Protein AF-A0A401WGI3-F1 (afdb_monomer_lite)

pLDDT: mean 86.93, std 13.18, range [31.7, 98.12]

Radius of gyration: 15.48 Å; chains: 1; bounding box: 38×48×34 Å

Organism: Streptomyces paromomycinus (NCBI:txid92743)

Structure (mmCIF, N/CA/C/O backbone):
data_AF-A0A401WGI3-F1
#
_entry.id   AF-A0A401WGI3-F1
#
loop_
_atom_site.group_PDB
_atom_site.id
_atom_site.type_symbol
_atom_site.label_atom_id
_atom_site.label_alt_id
_atom_site.label_comp_id
_atom_site.label_asym_id
_atom_site.label_entity_id
_atom_site.label_seq_id
_atom_site.pdbx_PDB_ins_code
_atom_site.Cartn_x
_atom_site.Cartn_y
_atom_site.Cartn_z
_atom_site.occupancy
_atom_site.B_iso_or_equiv
_atom_site.auth_seq_id
_atom_site.auth_comp_id
_atom_site.auth_asym_id
_atom_site.auth_atom_id
_atom_site.pdbx_PDB_model_num
ATOM 1 N N . MET A 1 1 ? 13.485 -29.988 -15.899 1.00 33.69 1 MET A N 1
ATOM 2 C CA . MET A 1 1 ? 12.316 -29.118 -16.127 1.00 33.69 1 MET A CA 1
ATOM 3 C C . MET A 1 1 ? 11.557 -29.131 -14.813 1.00 33.69 1 MET A C 1
ATOM 5 O O . MET A 1 1 ? 11.078 -30.188 -14.444 1.00 33.69 1 MET A O 1
ATOM 9 N N . LEU A 1 2 ? 11.679 -28.071 -14.010 1.00 31.70 2 LEU A N 1
ATOM 10 C CA . LEU A 1 2 ? 11.049 -28.000 -12.688 1.00 31.70 2 LEU A CA 1
ATOM 11 C C . LEU A 1 2 ? 9.583 -27.621 -12.894 1.00 31.70 2 LEU A C 1
ATOM 13 O O . LEU A 1 2 ? 9.322 -26.514 -13.363 1.00 31.70 2 LEU A O 1
ATOM 17 N N . ASP A 1 3 ? 8.675 -28.537 -12.567 1.00 35.06 3 ASP A N 1
ATOM 18 C CA . ASP A 1 3 ? 7.252 -28.240 -12.415 1.00 35.06 3 ASP A CA 1
ATOM 19 C C . ASP A 1 3 ? 7.097 -27.203 -11.300 1.00 35.06 3 ASP A C 1
ATOM 21 O O . ASP A 1 3 ? 7.309 -27.485 -10.118 1.00 35.06 3 ASP A O 1
ATOM 25 N N . LEU A 1 4 ? 6.799 -25.967 -11.693 1.00 39.84 4 LEU A N 1
ATOM 26 C CA . LEU A 1 4 ? 6.235 -24.980 -10.784 1.00 39.84 4 LEU A CA 1
ATOM 27 C C . LEU A 1 4 ? 4.773 -25.386 -10.544 1.00 39.84 4 LEU A C 1
ATOM 29 O O . LEU A 1 4 ? 4.115 -25.780 -11.508 1.00 39.84 4 LEU A O 1
ATOM 33 N N . PRO A 1 5 ? 4.257 -25.318 -9.305 1.00 41.88 5 PRO A N 1
ATOM 34 C CA . PRO A 1 5 ? 2.852 -25.612 -9.046 1.00 41.88 5 PRO A CA 1
ATOM 35 C C . PRO A 1 5 ? 1.962 -24.734 -9.938 1.00 41.88 5 PRO A C 1
ATOM 37 O O . PRO A 1 5 ? 2.251 -23.552 -10.125 1.00 41.88 5 PRO A O 1
ATOM 40 N N . GLU A 1 6 ? 0.907 -25.332 -10.497 1.00 46.38 6 GLU A N 1
ATOM 41 C CA . GLU A 1 6 ? -0.024 -24.716 -11.459 1.00 46.38 6 GLU A CA 1
ATOM 42 C C . GLU A 1 6 ? -0.872 -23.570 -10.874 1.00 46.38 6 GLU A C 1
ATOM 44 O O . GLU A 1 6 ? -1.625 -22.921 -11.602 1.00 46.38 6 GLU A O 1
ATOM 49 N N . ASP A 1 7 ? -0.730 -23.267 -9.583 1.00 51.31 7 ASP A N 1
ATOM 50 C CA . ASP A 1 7 ? -1.342 -22.088 -8.986 1.00 51.31 7 ASP A CA 1
ATOM 51 C C . ASP A 1 7 ? -0.646 -20.823 -9.507 1.00 51.31 7 ASP A C 1
ATOM 53 O O . ASP A 1 7 ? 0.585 -20.708 -9.420 1.00 51.31 7 ASP A O 1
ATOM 57 N N . PRO A 1 8 ? -1.392 -19.826 -10.026 1.00 66.62 8 PRO A N 1
ATOM 58 C CA . PRO A 1 8 ? -0.778 -18.576 -10.443 1.00 66.62 8 PRO A CA 1
ATOM 59 C C . PRO A 1 8 ? 0.011 -18.020 -9.247 1.00 66.62 8 PRO A C 1
ATOM 61 O O . PRO A 1 8 ? -0.526 -18.024 -8.140 1.00 66.62 8 PRO A O 1
ATOM 64 N N . PRO A 1 9 ? 1.256 -17.532 -9.413 1.00 84.19 9 PRO A N 1
ATOM 65 C CA . PRO A 1 9 ? 2.162 -17.221 -8.301 1.00 84.19 9 PRO A CA 1
ATOM 66 C C . PRO A 1 9 ? 1.562 -16.388 -7.150 1.00 84.19 9 PRO A C 1
ATOM 68 O O . PRO A 1 9 ? 2.015 -16.497 -6.014 1.00 84.19 9 PRO A O 1
ATOM 71 N N . ALA A 1 10 ? 0.533 -15.576 -7.419 1.00 88.38 10 ALA A N 1
ATOM 72 C CA . ALA A 1 10 ? -0.225 -14.830 -6.414 1.00 88.38 10 ALA A CA 1
ATOM 73 C C . ALA A 1 10 ? -1.076 -15.712 -5.484 1.00 88.38 10 ALA A C 1
ATOM 75 O O . ALA A 1 10 ? -1.127 -15.434 -4.290 1.00 88.38 10 ALA A O 1
ATOM 76 N N . ALA A 1 11 ? -1.704 -16.772 -6.000 1.00 89.56 11 ALA A N 1
ATOM 77 C CA . ALA A 1 11 ? -2.504 -17.711 -5.215 1.00 89.56 11 ALA A CA 1
ATOM 78 C C . ALA A 1 11 ? -1.648 -18.459 -4.193 1.00 89.56 11 ALA A C 1
ATOM 80 O O . ALA A 1 11 ? -1.965 -18.440 -3.008 1.00 89.56 11 ALA A O 1
ATOM 81 N N . ALA A 1 12 ? -0.487 -18.968 -4.611 1.00 90.06 12 ALA 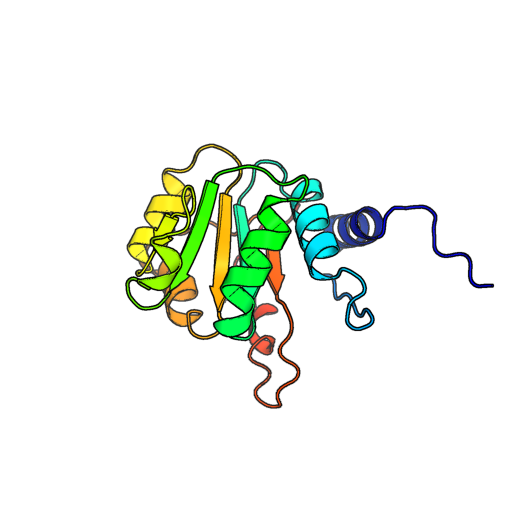A N 1
ATOM 82 C CA . ALA A 1 12 ? 0.452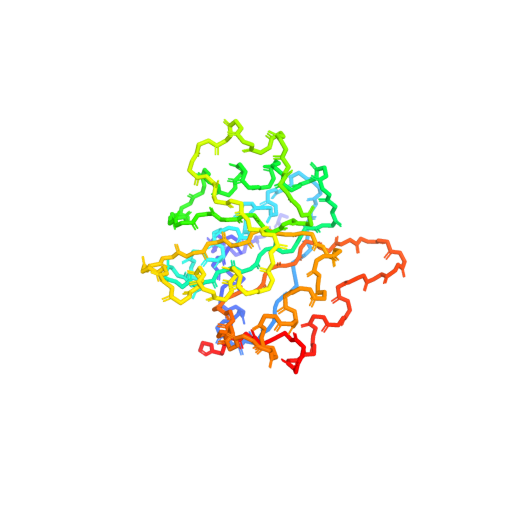 -19.613 -3.697 1.00 90.06 12 ALA A CA 1
ATOM 83 C C . ALA A 1 12 ? 0.918 -18.666 -2.571 1.00 90.06 12 ALA A C 1
ATOM 85 O O . ALA A 1 12 ? 1.004 -19.059 -1.408 1.00 90.06 12 ALA A O 1
ATOM 86 N N . VAL A 1 13 ? 1.196 -17.393 -2.886 1.00 92.00 13 VAL A N 1
ATOM 87 C CA . VAL A 1 13 ? 1.549 -16.394 -1.861 1.00 92.00 13 VAL A CA 1
ATOM 88 C C . VAL A 1 13 ? 0.357 -16.098 -0.950 1.00 92.00 13 VAL A C 1
ATOM 90 O O . VAL A 1 13 ? 0.540 -15.976 0.262 1.00 92.00 13 VAL A O 1
ATOM 93 N N . ALA A 1 14 ? -0.851 -16.000 -1.504 1.00 91.81 14 ALA A N 1
ATOM 94 C CA . ALA A 1 14 ? -2.060 -15.772 -0.729 1.00 91.81 14 ALA A CA 1
ATOM 95 C C . ALA A 1 14 ? -2.348 -16.936 0.235 1.00 91.81 14 ALA A C 1
ATOM 97 O O . ALA A 1 14 ? -2.666 -16.691 1.394 1.00 91.81 14 ALA A O 1
ATOM 98 N N . ASP A 1 15 ? -2.154 -18.188 -0.177 1.00 91.44 15 ASP A N 1
ATOM 99 C CA . ASP A 1 15 ? -2.323 -19.359 0.693 1.00 91.44 15 ASP A CA 1
ATOM 100 C C . ASP A 1 15 ? -1.314 -19.388 1.843 1.00 91.44 15 ASP A C 1
ATOM 102 O O . ASP A 1 15 ? -1.666 -19.685 2.992 1.00 91.44 15 ASP A O 1
ATOM 106 N N . VAL A 1 16 ? -0.068 -18.985 1.575 1.00 91.56 16 VAL A N 1
ATOM 107 C CA . VAL A 1 16 ? 0.913 -18.770 2.645 1.00 91.56 16 VAL A CA 1
ATOM 108 C C . VAL A 1 16 ? 0.431 -17.673 3.592 1.00 91.56 16 VAL A C 1
ATOM 110 O O . VAL A 1 16 ? 0.495 -17.870 4.796 1.00 91.56 16 VAL A O 1
ATOM 113 N N . LEU A 1 17 ? -0.094 -16.551 3.091 1.00 91.00 17 LEU A N 1
ATOM 114 C CA . LEU A 1 17 ? -0.577 -15.443 3.930 1.00 91.00 17 LEU A CA 1
ATOM 115 C C . LEU A 1 17 ? -1.850 -15.767 4.730 1.00 91.00 17 LEU A C 1
ATOM 117 O O . LEU A 1 17 ? -2.077 -15.182 5.786 1.00 91.00 17 LEU A O 1
ATOM 121 N N . ARG A 1 18 ? -2.672 -16.708 4.258 1.00 88.88 18 ARG A N 1
ATOM 122 C CA . ARG A 1 18 ? -3.843 -17.214 4.997 1.00 88.88 18 ARG A CA 1
ATOM 123 C C . ARG A 1 18 ? -3.450 -18.118 6.164 1.00 88.88 18 ARG A C 1
ATOM 125 O O . ARG A 1 18 ? -4.192 -18.233 7.129 1.00 88.88 18 ARG A O 1
ATOM 132 N N . THR A 1 19 ? -2.292 -18.769 6.078 1.00 88.31 19 THR A N 1
ATOM 133 C CA . THR A 1 19 ? -1.795 -19.696 7.111 1.00 88.31 19 THR A CA 1
ATOM 134 C C . THR A 1 19 ? -0.708 -19.081 7.993 1.00 88.31 19 THR A C 1
ATOM 136 O O . THR A 1 19 ? -0.522 -19.496 9.134 1.00 88.31 19 THR A O 1
ATOM 139 N N . HIS A 1 20 ? 0.006 -18.079 7.484 1.00 86.81 20 HIS A N 1
ATOM 140 C CA . HIS A 1 20 ? 1.117 -17.394 8.130 1.00 86.81 20 HIS A CA 1
ATOM 141 C C . HIS A 1 20 ? 0.940 -15.883 8.011 1.00 86.81 20 HIS A C 1
ATOM 143 O O . HIS A 1 20 ? 0.578 -15.364 6.966 1.00 86.81 20 HIS A O 1
ATOM 149 N N . HIS A 1 21 ? 1.321 -15.133 9.041 1.00 83.69 21 HIS A N 1
ATOM 150 C CA . HIS A 1 21 ? 1.141 -13.676 9.036 1.00 83.69 21 HIS A CA 1
ATOM 151 C C . HIS A 1 21 ? 2.075 -12.914 8.083 1.00 83.69 21 HIS A C 1
ATOM 153 O O . HIS A 1 21 ? 1.882 -11.724 7.852 1.00 83.69 21 HIS A O 1
ATOM 159 N N . THR A 1 22 ? 3.115 -13.562 7.550 1.00 88.38 22 THR A N 1
ATOM 160 C CA . THR A 1 22 ? 4.077 -12.921 6.647 1.00 88.38 22 THR A CA 1
ATOM 161 C C . THR A 1 22 ? 4.573 -13.890 5.587 1.00 88.38 22 THR A C 1
ATOM 163 O O . THR A 1 22 ? 4.885 -15.037 5.899 1.00 88.38 22 THR A O 1
ATOM 166 N N . ALA A 1 23 ? 4.779 -13.384 4.373 1.00 90.62 23 ALA A N 1
ATOM 167 C CA . ALA A 1 23 ? 5.460 -14.087 3.294 1.00 90.62 23 ALA A CA 1
ATOM 168 C C . ALA A 1 23 ? 6.599 -13.222 2.734 1.00 90.62 23 ALA A C 1
ATOM 170 O O . ALA A 1 23 ? 6.530 -11.991 2.741 1.00 90.62 23 ALA A O 1
ATOM 171 N N . ARG A 1 24 ? 7.662 -13.859 2.229 1.00 89.25 24 ARG A N 1
ATOM 172 C CA . ARG A 1 24 ? 8.743 -13.177 1.503 1.00 89.25 24 ARG A CA 1
ATOM 173 C C . ARG A 1 24 ? 8.925 -13.836 0.146 1.00 89.25 24 ARG A C 1
ATOM 175 O O . ARG A 1 24 ? 9.273 -15.009 0.069 1.00 89.25 24 ARG A O 1
ATOM 182 N N . VAL A 1 25 ? 8.773 -13.049 -0.912 1.00 88.75 25 VAL A N 1
ATOM 183 C CA . VAL A 1 25 ? 8.969 -13.513 -2.286 1.00 88.75 25 VAL A CA 1
ATOM 184 C C . VAL A 1 25 ? 10.321 -13.044 -2.808 1.00 88.75 25 VAL A C 1
ATOM 186 O O . VAL A 1 25 ? 10.647 -11.858 -2.752 1.00 88.75 25 VAL A O 1
ATOM 189 N N . ARG A 1 26 ? 11.107 -13.975 -3.356 1.00 86.38 26 ARG A N 1
ATOM 190 C CA . ARG A 1 26 ? 12.314 -13.674 -4.136 1.00 86.38 26 ARG A CA 1
ATOM 191 C C . ARG A 1 26 ? 12.033 -14.030 -5.585 1.00 86.38 26 ARG A C 1
ATOM 193 O O . ARG A 1 26 ? 11.651 -15.155 -5.873 1.00 86.38 26 ARG A O 1
ATOM 200 N N . ALA A 1 27 ? 12.240 -13.081 -6.488 1.00 81.88 27 ALA A N 1
ATOM 201 C CA . ALA A 1 27 ? 12.087 -13.329 -7.914 1.00 81.88 27 ALA A CA 1
ATOM 202 C C . ALA A 1 27 ? 13.077 -12.490 -8.724 1.00 81.88 27 ALA A C 1
ATOM 204 O O . ALA A 1 27 ? 13.508 -11.418 -8.272 1.00 81.88 27 ALA A O 1
ATOM 205 N N . ALA A 1 28 ? 13.408 -12.970 -9.922 1.00 81.38 28 ALA A N 1
ATOM 206 C CA . ALA A 1 28 ? 14.329 -12.314 -10.842 1.00 81.38 28 ALA A CA 1
ATOM 207 C C . ALA A 1 28 ? 13.883 -10.880 -11.188 1.00 81.38 28 ALA A C 1
ATOM 209 O O . ALA A 1 28 ? 12.715 -10.497 -11.049 1.00 81.38 28 ALA A O 1
ATOM 210 N N . TRP A 1 29 ? 14.825 -10.034 -11.599 1.00 80.00 29 TRP A N 1
ATOM 211 C CA . TRP A 1 29 ? 14.479 -8.703 -12.095 1.00 80.00 29 TRP A CA 1
ATOM 212 C C . TRP A 1 29 ? 13.629 -8.823 -13.371 1.00 80.00 29 TRP A C 1
ATOM 214 O O . TRP A 1 29 ? 13.816 -9.747 -14.154 1.00 80.00 29 TRP A O 1
ATOM 224 N N . GLY A 1 30 ? 12.634 -7.950 -13.534 1.00 76.75 30 GLY A N 1
ATOM 225 C CA . GLY A 1 30 ? 11.695 -8.015 -14.661 1.00 76.75 30 GLY A CA 1
ATOM 226 C C . GLY A 1 30 ? 10.629 -9.122 -14.599 1.00 76.75 30 GLY A C 1
ATOM 227 O O . GLY A 1 30 ? 9.695 -9.083 -15.388 1.00 76.75 30 GLY A O 1
ATOM 228 N N . SER A 1 31 ? 10.665 -10.053 -13.636 1.00 79.62 31 SER A N 1
ATOM 229 C CA . SER A 1 31 ? 9.720 -11.188 -13.562 1.00 79.62 31 SER A CA 1
ATOM 230 C C . SER A 1 31 ? 8.310 -10.842 -13.042 1.00 79.62 31 SER A C 1
ATOM 232 O O . SER A 1 31 ? 7.604 -11.714 -12.547 1.00 79.62 31 SER A O 1
ATOM 234 N N . GLY A 1 32 ? 7.921 -9.565 -13.044 1.00 84.06 32 GLY A N 1
ATOM 235 C CA . GLY A 1 32 ? 6.568 -9.158 -12.649 1.00 84.06 32 GLY A CA 1
ATOM 236 C C . GLY A 1 32 ? 6.271 -9.133 -11.143 1.00 84.06 32 GLY A C 1
ATOM 237 O O . GLY A 1 32 ? 5.106 -9.195 -10.773 1.00 84.06 32 GLY A O 1
ATOM 238 N N . LYS A 1 33 ? 7.269 -8.979 -10.255 1.00 89.19 33 LYS A N 1
ATOM 239 C CA . LYS A 1 33 ? 7.047 -8.875 -8.787 1.00 89.19 33 LYS A CA 1
ATOM 240 C C . LYS A 1 33 ? 5.984 -7.845 -8.389 1.00 89.19 33 LYS A C 1
ATOM 242 O O . LYS A 1 33 ? 5.246 -8.058 -7.437 1.00 89.19 33 LYS A O 1
ATOM 247 N N . THR A 1 34 ? 5.922 -6.732 -9.114 1.00 90.94 34 THR A N 1
ATOM 248 C CA . THR A 1 34 ? 4.930 -5.678 -8.886 1.00 90.94 34 THR A CA 1
ATOM 249 C C . THR A 1 34 ? 3.511 -6.139 -9.218 1.00 90.94 34 THR A C 1
ATOM 251 O O . THR A 1 34 ? 2.596 -5.826 -8.466 1.00 90.94 34 THR A O 1
ATOM 254 N N . ILE A 1 35 ? 3.341 -6.911 -10.296 1.00 91.75 35 ILE A N 1
ATOM 255 C CA . ILE A 1 35 ? 2.050 -7.493 -10.697 1.00 91.75 35 ILE A CA 1
ATOM 256 C C . ILE A 1 35 ? 1.645 -8.567 -9.687 1.00 91.75 35 ILE A C 1
ATOM 258 O O . ILE A 1 35 ? 0.559 -8.502 -9.128 1.00 91.75 35 ILE A O 1
ATOM 262 N N . LEU A 1 36 ? 2.573 -9.469 -9.349 1.00 92.50 36 LEU A N 1
ATOM 263 C CA . LEU A 1 36 ? 2.380 -10.472 -8.302 1.00 92.50 36 LEU A CA 1
ATOM 264 C C . LEU A 1 36 ? 1.888 -9.847 -6.987 1.00 92.50 36 LEU A C 1
ATOM 266 O O . LEU A 1 36 ? 0.951 -10.351 -6.376 1.00 92.50 36 LEU A O 1
ATOM 270 N N . ALA A 1 37 ? 2.508 -8.750 -6.549 1.00 93.75 37 ALA A N 1
ATOM 271 C CA . ALA A 1 37 ? 2.117 -8.067 -5.323 1.00 93.75 37 ALA A CA 1
ATOM 272 C C . ALA A 1 37 ? 0.701 -7.465 -5.408 1.00 93.75 37 ALA A C 1
ATOM 274 O O . ALA A 1 37 ? -0.064 -7.586 -4.451 1.00 93.75 37 ALA A O 1
ATOM 275 N N . ALA A 1 38 ? 0.33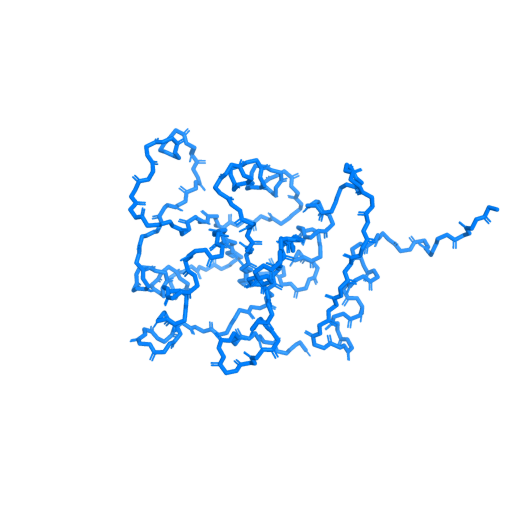9 -6.868 -6.548 1.00 95.19 38 ALA A N 1
ATOM 276 C CA . ALA A 1 38 ? -0.998 -6.327 -6.784 1.00 95.19 38 ALA A CA 1
ATOM 277 C C . ALA A 1 38 ? -2.071 -7.426 -6.769 1.00 95.19 38 ALA A C 1
ATOM 279 O O . ALA A 1 38 ? -3.091 -7.286 -6.092 1.00 95.19 38 ALA A O 1
ATOM 280 N N . ASP A 1 39 ? -1.813 -8.539 -7.454 1.00 94.62 39 ASP A N 1
ATOM 281 C CA . ASP A 1 39 ? -2.733 -9.676 -7.522 1.00 94.62 39 ASP A CA 1
ATOM 282 C C . ASP A 1 39 ? -2.858 -10.381 -6.165 1.00 94.62 39 ASP A C 1
ATOM 284 O O . ASP A 1 39 ? -3.955 -10.749 -5.754 1.00 94.62 39 ASP A O 1
ATOM 288 N N . THR A 1 40 ? -1.762 -10.488 -5.407 1.00 95.12 40 THR A N 1
ATOM 289 C CA . THR A 1 40 ? -1.798 -10.991 -4.023 1.00 95.12 40 THR A CA 1
ATOM 290 C C . THR A 1 40 ? -2.676 -10.094 -3.147 1.00 95.12 40 THR A C 1
ATOM 292 O O . THR A 1 40 ? -3.525 -10.591 -2.412 1.00 95.12 40 THR A O 1
ATOM 295 N N . ALA A 1 41 ? -2.530 -8.768 -3.248 1.00 95.62 41 ALA A N 1
ATOM 296 C CA . ALA A 1 41 ? -3.372 -7.830 -2.507 1.00 95.62 41 ALA A CA 1
ATOM 297 C C . ALA A 1 41 ? -4.851 -7.923 -2.905 1.00 95.62 41 ALA A C 1
ATOM 299 O O . ALA A 1 41 ? -5.718 -7.779 -2.047 1.00 95.62 41 ALA A O 1
ATOM 300 N N . HIS A 1 42 ? -5.151 -8.172 -4.183 1.00 95.62 42 HIS A N 1
ATOM 301 C CA . HIS A 1 42 ? -6.519 -8.418 -4.638 1.00 95.62 42 HIS A CA 1
ATOM 302 C C . HIS A 1 42 ? -7.113 -9.682 -4.007 1.00 95.62 42 HIS A C 1
ATOM 304 O O . HIS A 1 42 ? -8.256 -9.659 -3.573 1.00 95.62 42 HIS A O 1
ATOM 310 N N . GLN A 1 43 ? -6.340 -10.764 -3.905 1.00 94.44 43 GLN A N 1
ATOM 311 C CA . GLN A 1 43 ? -6.823 -12.024 -3.334 1.00 94.44 43 GLN A CA 1
ATOM 312 C C . GLN A 1 43 ? -6.956 -12.013 -1.805 1.00 94.44 43 GLN A C 1
ATOM 314 O O . GLN A 1 43 ? -7.766 -12.760 -1.256 1.00 94.44 43 GLN A O 1
ATOM 319 N N . ILE A 1 44 ? -6.132 -11.219 -1.118 1.00 94.38 44 ILE A N 1
ATOM 320 C CA . ILE A 1 44 ? -6.073 -11.159 0.350 1.00 94.38 44 ILE A CA 1
ATOM 321 C C . ILE A 1 44 ? -7.015 -10.104 0.919 1.00 94.38 44 ILE A C 1
ATOM 323 O O . ILE A 1 44 ? -7.690 -10.350 1.912 1.00 94.38 44 ILE A O 1
ATOM 327 N N . ALA A 1 45 ? -7.078 -8.937 0.284 1.00 94.81 45 ALA A N 1
ATOM 328 C CA . ALA A 1 45 ? -7.860 -7.806 0.758 1.00 94.81 45 ALA A CA 1
ATOM 329 C C . ALA A 1 45 ? -8.687 -7.192 -0.385 1.00 94.81 45 ALA A C 1
ATOM 331 O O . ALA A 1 45 ? -8.531 -5.996 -0.645 1.00 94.81 45 ALA A O 1
ATOM 332 N N . PRO A 1 46 ? -9.545 -7.965 -1.088 1.00 94.62 46 PRO A N 1
ATOM 333 C CA . PRO A 1 46 ? -10.241 -7.512 -2.299 1.00 94.62 46 PRO A CA 1
ATOM 334 C C . PRO A 1 46 ? -10.997 -6.198 -2.099 1.00 94.62 46 PRO A C 1
ATOM 336 O O . PRO A 1 46 ? -10.898 -5.324 -2.954 1.00 94.62 46 PRO A O 1
ATOM 339 N N . ASP A 1 47 ? -11.638 -6.035 -0.938 1.00 94.50 47 ASP A N 1
ATOM 340 C CA . ASP A 1 47 ? -12.409 -4.844 -0.558 1.00 94.50 47 ASP A CA 1
ATOM 341 C C . ASP A 1 47 ? -11.735 -3.996 0.535 1.00 94.50 47 ASP A C 1
ATOM 343 O O . ASP A 1 47 ? -12.302 -3.013 1.009 1.00 94.50 47 ASP A O 1
ATOM 347 N N . GLY A 1 48 ? -10.532 -4.391 0.959 1.00 95.12 48 GLY A N 1
ATOM 348 C CA . GLY A 1 48 ? -9.824 -3.809 2.096 1.00 95.12 48 GLY A CA 1
ATOM 349 C C . GLY A 1 48 ? -8.770 -2.770 1.719 1.00 95.12 48 GLY A C 1
ATOM 350 O O . GLY A 1 48 ? -8.612 -2.353 0.568 1.00 95.12 48 GLY A O 1
ATOM 351 N N . THR A 1 49 ? -7.995 -2.378 2.718 1.00 97.12 49 THR A N 1
ATOM 352 C CA . THR A 1 49 ? -6.889 -1.430 2.646 1.00 97.12 49 THR A CA 1
ATOM 353 C C . THR A 1 49 ? -5.551 -2.128 2.404 1.00 97.12 49 THR A C 1
ATOM 355 O O . THR A 1 49 ? -5.171 -3.071 3.096 1.00 97.12 49 THR A O 1
ATOM 358 N N . ALA A 1 50 ? -4.800 -1.630 1.424 1.00 97.25 50 ALA A N 1
ATOM 359 C CA . ALA A 1 50 ? -3.460 -2.104 1.106 1.00 97.25 50 ALA A CA 1
ATOM 360 C C . ALA A 1 50 ? -2.445 -0.964 1.235 1.00 97.25 50 ALA A C 1
ATOM 362 O O . ALA A 1 50 ? -2.603 0.084 0.603 1.00 97.25 50 ALA A O 1
ATOM 363 N N . LEU A 1 51 ? -1.383 -1.184 2.010 1.00 97.62 51 LEU A N 1
ATOM 364 C CA . LEU A 1 51 ? -0.220 -0.298 2.070 1.00 97.62 51 LEU A CA 1
ATOM 365 C C . LEU A 1 51 ? 0.913 -0.877 1.224 1.00 97.62 51 LEU A C 1
ATOM 367 O O . LEU A 1 51 ? 1.337 -2.007 1.452 1.00 97.62 51 LEU A O 1
ATOM 371 N N . VAL A 1 52 ? 1.449 -0.084 0.298 1.00 97.00 52 VAL A N 1
ATOM 372 C CA . VAL A 1 52 ? 2.577 -0.470 -0.556 1.00 97.00 52 VAL A CA 1
ATOM 373 C C . VAL A 1 52 ? 3.766 0.453 -0.291 1.00 97.00 52 VAL A C 1
ATOM 375 O O . VAL A 1 52 ? 3.750 1.636 -0.639 1.00 97.00 52 VAL A O 1
ATOM 378 N N . LEU A 1 53 ? 4.811 -0.101 0.324 1.00 95.62 53 LEU A N 1
ATOM 379 C CA . LEU A 1 53 ? 6.082 0.568 0.587 1.00 95.62 53 LEU A CA 1
ATOM 380 C C . LEU A 1 53 ? 7.065 0.339 -0.562 1.00 95.62 53 LEU A C 1
ATOM 382 O O . LEU A 1 53 ? 7.379 -0.800 -0.909 1.00 95.62 53 LEU A O 1
ATOM 386 N N . ILE A 1 54 ? 7.569 1.439 -1.114 1.00 93.06 54 ILE A N 1
ATOM 387 C CA . ILE A 1 54 ? 8.505 1.497 -2.239 1.00 93.06 54 ILE A CA 1
ATOM 388 C C . ILE A 1 54 ? 9.871 2.014 -1.743 1.00 93.06 54 ILE A C 1
ATOM 390 O O . ILE A 1 54 ? 9.898 2.874 -0.856 1.00 93.06 54 ILE A O 1
ATOM 394 N N . PRO A 1 55 ? 11.008 1.511 -2.268 1.00 89.94 55 PRO A N 1
ATOM 395 C CA . PRO A 1 55 ? 12.352 1.945 -1.864 1.00 89.94 55 PRO A CA 1
ATOM 396 C C . PRO A 1 55 ? 12.547 3.465 -1.943 1.00 89.94 55 PRO A C 1
ATOM 398 O O . PRO A 1 55 ? 12.971 4.090 -0.970 1.00 89.94 55 PRO A O 1
ATOM 401 N N . ASP A 1 56 ? 12.174 4.065 -3.070 1.00 87.75 56 ASP A N 1
ATOM 402 C CA . ASP A 1 56 ? 12.448 5.462 -3.390 1.00 87.75 56 ASP A CA 1
ATOM 403 C C . ASP A 1 56 ? 11.359 6.073 -4.289 1.00 87.75 56 ASP A C 1
ATOM 405 O O . ASP A 1 56 ? 10.399 5.415 -4.700 1.00 87.75 56 ASP A O 1
ATOM 409 N N . GLU A 1 57 ? 11.479 7.377 -4.533 1.00 87.69 57 GLU A N 1
ATOM 410 C CA . GLU A 1 57 ? 10.481 8.157 -5.267 1.00 87.69 57 GLU A CA 1
ATOM 411 C C . GLU A 1 57 ? 10.475 7.862 -6.771 1.00 87.69 57 GLU A C 1
ATOM 413 O O . GLU A 1 57 ? 9.410 7.935 -7.386 1.00 87.69 57 GLU A O 1
ATOM 418 N N . ASP A 1 58 ? 11.613 7.469 -7.351 1.00 87.62 58 ASP A N 1
ATOM 419 C CA . ASP A 1 58 ? 11.727 7.178 -8.785 1.00 87.62 58 ASP A CA 1
ATOM 420 C C . ASP A 1 58 ? 10.915 5.927 -9.150 1.00 87.62 58 ASP A C 1
ATOM 422 O O . ASP A 1 58 ? 10.317 5.842 -10.225 1.00 87.62 58 ASP A O 1
ATOM 426 N N . HIS A 1 59 ? 10.808 4.977 -8.217 1.00 89.75 59 HIS A N 1
ATOM 427 C CA . HIS A 1 59 ? 10.000 3.769 -8.381 1.00 89.75 59 HIS A CA 1
ATOM 428 C C . HIS A 1 59 ? 8.521 3.945 -8.007 1.00 89.75 59 HIS A C 1
ATOM 430 O O . HIS A 1 59 ? 7.709 3.063 -8.311 1.00 89.75 59 HIS A O 1
ATOM 436 N N . LEU A 1 60 ? 8.137 5.054 -7.368 1.00 90.88 60 LEU A N 1
ATOM 437 C CA . LEU A 1 60 ? 6.789 5.239 -6.824 1.00 90.88 60 LEU A CA 1
ATOM 438 C C . LEU A 1 60 ? 5.735 5.321 -7.936 1.00 90.88 60 LEU A C 1
ATOM 440 O O . LEU A 1 60 ? 4.820 4.499 -7.990 1.00 90.88 60 LEU A O 1
ATOM 444 N N . VAL A 1 61 ? 5.889 6.272 -8.861 1.00 90.25 61 VAL A N 1
ATOM 445 C CA . VAL A 1 61 ? 4.936 6.492 -9.965 1.00 90.25 61 VAL A CA 1
ATOM 446 C C . VAL A 1 61 ? 4.845 5.290 -10.911 1.00 90.25 61 VAL A C 1
ATOM 448 O O . VAL A 1 61 ? 3.724 4.847 -11.181 1.00 90.25 61 VAL A O 1
ATOM 451 N N . PRO A 1 62 ? 5.962 4.700 -11.385 1.00 90.69 62 PRO A N 1
ATOM 452 C CA . PRO A 1 62 ? 5.902 3.491 -12.204 1.00 90.69 62 PRO A CA 1
ATOM 453 C C . PRO A 1 62 ? 5.166 2.333 -11.521 1.00 90.69 62 PRO A C 1
ATOM 455 O O . PRO A 1 62 ? 4.391 1.631 -12.174 1.00 90.69 62 PRO A O 1
ATOM 458 N N . THR A 1 63 ? 5.358 2.154 -10.209 1.00 92.94 63 THR A N 1
ATOM 459 C CA . THR A 1 63 ? 4.686 1.092 -9.448 1.00 92.94 63 THR A CA 1
ATOM 460 C C . THR A 1 63 ? 3.184 1.332 -9.354 1.00 92.94 63 THR A C 1
ATOM 462 O O . THR A 1 63 ? 2.411 0.419 -9.645 1.00 92.94 63 THR A O 1
ATOM 465 N N . VAL A 1 64 ? 2.760 2.560 -9.042 1.00 93.62 64 VAL A N 1
ATOM 466 C CA . VAL A 1 64 ? 1.335 2.930 -8.991 1.00 93.62 64 VAL A CA 1
ATOM 467 C C . VAL A 1 64 ? 0.658 2.661 -10.338 1.00 93.62 64 VAL A C 1
ATOM 469 O O . VAL A 1 64 ? -0.414 2.059 -10.394 1.00 93.62 64 VAL A O 1
ATOM 472 N N . HIS A 1 65 ? 1.303 3.041 -11.443 1.00 91.50 65 HIS A N 1
ATOM 473 C CA . HIS A 1 65 ? 0.777 2.798 -12.789 1.00 91.50 65 HIS A CA 1
ATOM 474 C C . HIS A 1 65 ? 0.678 1.321 -13.144 1.00 91.50 65 HIS A C 1
ATOM 476 O O . HIS A 1 65 ? -0.280 0.918 -13.800 1.00 91.50 65 HIS A O 1
ATOM 482 N N . ALA A 1 66 ? 1.654 0.510 -12.733 1.00 92.12 66 ALA A N 1
ATOM 483 C CA . ALA A 1 66 ? 1.590 -0.933 -12.922 1.00 92.12 66 ALA A CA 1
ATOM 484 C C . ALA A 1 66 ? 0.410 -1.544 -12.155 1.00 92.12 66 ALA A C 1
ATOM 486 O O . ALA A 1 66 ? -0.361 -2.305 -12.735 1.00 92.12 66 ALA A O 1
ATOM 487 N N . TRP A 1 67 ? 0.220 -1.150 -10.894 1.00 94.44 67 TRP A N 1
ATOM 488 C CA . TRP A 1 67 ? -0.883 -1.626 -10.059 1.00 94.44 67 TRP A CA 1
ATOM 489 C C . TRP A 1 67 ? -2.257 -1.250 -10.610 1.00 94.44 67 TRP A C 1
ATOM 491 O O . TRP A 1 67 ? -3.141 -2.095 -10.647 1.00 94.44 67 TRP A O 1
ATOM 501 N N . ARG A 1 68 ? -2.431 -0.021 -11.113 1.00 91.75 68 ARG A N 1
ATOM 502 C CA . ARG A 1 68 ? -3.707 0.435 -11.700 1.00 91.75 68 ARG A CA 1
ATOM 503 C C . ARG A 1 68 ? -4.141 -0.338 -12.951 1.00 91.75 68 ARG A C 1
ATOM 505 O O . ARG A 1 68 ? -5.278 -0.179 -13.382 1.00 91.75 68 ARG A O 1
ATOM 512 N N . ARG A 1 69 ? -3.248 -1.129 -13.554 1.00 91.69 69 ARG A N 1
ATOM 513 C CA . ARG A 1 69 ? -3.558 -2.025 -14.680 1.00 91.69 69 ARG A CA 1
ATOM 514 C C . ARG A 1 69 ? -3.869 -3.463 -14.246 1.00 91.69 69 ARG A C 1
ATOM 516 O O . ARG A 1 69 ? -4.169 -4.283 -15.106 1.00 91.69 69 ARG A O 1
ATOM 523 N N . CYS A 1 70 ? -3.754 -3.776 -12.956 1.00 92.69 70 CYS A N 1
ATOM 524 C CA . CYS A 1 70 ? -4.023 -5.103 -12.398 1.00 92.69 70 CYS A CA 1
ATOM 525 C C . CYS A 1 70 ? -5.488 -5.220 -11.933 1.00 92.69 70 CYS A C 1
ATOM 527 O O . CYS A 1 70 ? -6.240 -4.247 -11.968 1.00 92.69 70 CYS A O 1
ATOM 529 N N . ALA A 1 71 ? -5.890 -6.410 -11.474 1.00 90.75 71 ALA A N 1
ATOM 530 C CA . ALA A 1 71 ? -7.276 -6.699 -11.086 1.00 90.75 71 ALA A CA 1
ATOM 531 C C . ALA A 1 71 ? -7.767 -5.904 -9.861 1.00 90.75 71 ALA A C 1
ATOM 533 O O . ALA A 1 71 ? -8.965 -5.666 -9.713 1.00 90.75 71 ALA A O 1
ATOM 534 N N . ARG A 1 72 ? -6.853 -5.469 -8.982 1.00 92.00 72 ARG A N 1
ATOM 535 C CA . ARG A 1 72 ? -7.196 -4.641 -7.821 1.00 92.00 72 ARG A CA 1
ATOM 536 C C . ARG A 1 72 ? -7.657 -3.250 -8.265 1.00 92.00 72 ARG A C 1
ATOM 538 O O . ARG A 1 72 ? -6.844 -2.395 -8.610 1.00 92.00 72 ARG A O 1
ATOM 545 N N . THR A 1 73 ? -8.959 -3.008 -8.182 1.00 89.88 73 THR A N 1
ATOM 546 C CA . THR A 1 73 ? -9.581 -1.694 -8.396 1.00 89.88 73 THR A CA 1
ATOM 547 C C . THR A 1 73 ? -9.794 -0.948 -7.076 1.00 89.88 73 THR A C 1
ATOM 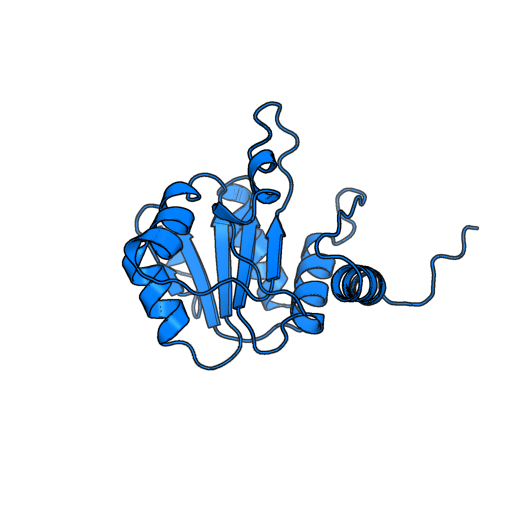549 O O . THR A 1 73 ? -9.608 -1.522 -6.007 1.00 89.88 73 THR A O 1
ATOM 552 N N . GLY A 1 74 ? -10.210 0.320 -7.136 1.00 92.94 74 GLY A N 1
ATOM 553 C CA . GLY A 1 74 ? -10.575 1.111 -5.955 1.00 92.94 74 GLY A CA 1
ATOM 554 C C . GLY A 1 74 ? -9.870 2.462 -5.886 1.00 92.94 74 GLY A C 1
ATOM 555 O O . GLY A 1 74 ? -9.218 2.896 -6.842 1.00 92.94 74 GLY A O 1
ATOM 556 N N . GLU A 1 75 ? -10.010 3.141 -4.749 1.00 96.00 75 GLU A N 1
ATOM 557 C CA . GLU A 1 75 ? -9.346 4.423 -4.533 1.00 96.00 75 GLU A CA 1
ATOM 558 C C . GLU A 1 75 ? -7.830 4.213 -4.424 1.00 96.00 75 GLU A C 1
ATOM 560 O O . GLU A 1 75 ? -7.334 3.276 -3.794 1.00 96.00 75 GLU A O 1
ATOM 565 N N . THR A 1 76 ? -7.073 5.079 -5.093 1.00 96.56 76 THR A N 1
ATOM 566 C CA . THR A 1 76 ? -5.611 5.035 -5.101 1.00 96.56 76 THR A CA 1
ATOM 567 C C . THR A 1 76 ? -5.080 6.330 -4.525 1.00 96.56 76 THR A C 1
ATOM 569 O O . THR A 1 76 ? -5.440 7.412 -4.993 1.00 96.56 76 THR A O 1
ATOM 572 N N . ALA A 1 77 ? -4.187 6.224 -3.547 1.00 96.06 77 ALA A N 1
ATOM 573 C CA . ALA A 1 77 ? -3.548 7.377 -2.947 1.00 96.06 77 ALA A CA 1
ATOM 574 C C . ALA A 1 77 ? -2.031 7.232 -2.866 1.00 96.06 77 ALA A C 1
ATOM 576 O O . ALA A 1 77 ? -1.488 6.132 -2.779 1.00 96.06 77 ALA A O 1
ATOM 577 N N . ILE A 1 78 ? -1.350 8.372 -2.874 1.00 96.25 78 ILE A N 1
ATOM 578 C CA . ILE A 1 78 ? 0.085 8.482 -2.651 1.00 96.25 78 ILE A CA 1
ATOM 579 C C . ILE A 1 78 ? 0.319 9.364 -1.426 1.00 96.25 78 ILE A C 1
ATOM 581 O O . ILE A 1 78 ? -0.122 10.515 -1.400 1.00 96.25 78 ILE A O 1
ATOM 585 N N . LEU A 1 79 ? 1.041 8.838 -0.437 1.00 95.81 79 LEU A N 1
ATOM 586 C CA . LEU A 1 79 ? 1.538 9.610 0.700 1.00 95.81 79 LEU A CA 1
ATOM 587 C C . LEU A 1 79 ? 2.966 10.084 0.410 1.00 95.81 79 LEU A C 1
ATOM 589 O O . LEU A 1 79 ? 3.882 9.274 0.271 1.00 95.81 79 LEU A O 1
ATOM 593 N N . THR A 1 80 ? 3.173 11.399 0.371 1.00 91.19 80 THR A N 1
ATOM 594 C CA . THR A 1 80 ? 4.494 12.029 0.203 1.00 91.19 80 THR A CA 1
ATOM 595 C C . THR A 1 80 ? 4.642 13.232 1.120 1.00 91.19 80 THR A C 1
ATOM 597 O O . THR A 1 80 ? 3.666 13.905 1.428 1.00 91.19 80 THR A O 1
ATOM 600 N N . ARG A 1 81 ? 5.871 13.589 1.516 1.00 83.06 81 ARG A N 1
ATOM 601 C CA . ARG A 1 81 ? 6.096 14.890 2.168 1.00 83.06 81 ARG A CA 1
ATOM 602 C C . ARG A 1 81 ? 5.808 16.009 1.165 1.00 83.06 81 ARG A C 1
ATOM 604 O O . ARG A 1 81 ? 6.575 16.216 0.227 1.00 83.06 81 ARG A O 1
ATOM 611 N N . GLY A 1 82 ? 4.704 16.718 1.383 1.00 76.69 82 GLY A N 1
ATOM 612 C CA . GLY A 1 82 ? 4.241 17.796 0.513 1.00 76.69 82 GLY A CA 1
ATOM 613 C C . GLY A 1 82 ? 3.616 17.313 -0.799 1.00 76.69 82 GLY A C 1
ATOM 614 O O . GLY A 1 82 ? 3.647 16.131 -1.149 1.00 76.69 82 GLY A O 1
ATOM 615 N N . ARG A 1 83 ? 3.027 18.265 -1.526 1.00 69.88 83 ARG A N 1
ATOM 616 C CA . ARG A 1 83 ? 2.356 18.027 -2.805 1.00 69.88 83 ARG A CA 1
ATOM 617 C C . ARG A 1 83 ? 3.387 17.962 -3.931 1.00 69.88 83 ARG A C 1
ATOM 619 O O . ARG A 1 83 ? 4.126 18.917 -4.160 1.00 69.88 83 ARG A O 1
ATOM 626 N N . GLN A 1 84 ? 3.453 16.831 -4.625 1.00 71.25 84 GLN A N 1
ATOM 627 C CA . GLN A 1 84 ? 4.373 16.634 -5.747 1.00 71.25 84 GLN A CA 1
ATOM 628 C C . GLN A 1 84 ? 3.695 17.086 -7.044 1.00 71.25 84 GLN A C 1
ATOM 630 O O . GLN A 1 84 ? 2.744 16.437 -7.475 1.00 71.25 84 GLN A O 1
ATOM 635 N N . ARG A 1 85 ? 4.187 18.158 -7.684 1.00 66.06 85 ARG A N 1
ATOM 636 C CA . ARG A 1 85 ? 3.610 18.694 -8.939 1.00 66.06 85 ARG A CA 1
ATOM 637 C C . ARG A 1 85 ? 3.551 17.661 -10.065 1.00 66.06 85 ARG A C 1
ATOM 639 O O . ARG A 1 85 ? 2.581 17.615 -10.807 1.00 66.06 85 ARG A O 1
ATOM 646 N N . HIS A 1 86 ? 4.549 16.781 -10.165 1.00 69.38 86 HIS A N 1
ATOM 647 C CA . HIS A 1 86 ? 4.565 15.727 -11.186 1.00 69.38 86 HIS A CA 1
ATOM 648 C C . HIS A 1 86 ? 3.435 14.695 -10.998 1.00 69.38 86 HIS A C 1
ATOM 650 O O . HIS A 1 86 ? 3.042 14.022 -11.943 1.00 69.38 86 HIS A O 1
ATOM 656 N N . LEU A 1 87 ? 2.877 14.560 -9.793 1.00 70.06 87 LEU A N 1
ATOM 657 C CA . LEU A 1 87 ? 1.720 13.696 -9.555 1.00 70.06 87 LEU A CA 1
ATOM 658 C C . LEU A 1 87 ? 0.390 14.384 -9.908 1.00 70.06 87 LEU A C 1
ATOM 660 O O . LEU A 1 87 ? -0.591 13.686 -10.127 1.00 70.06 87 LEU A O 1
ATOM 664 N N . GLU A 1 88 ? 0.348 15.717 -10.016 1.00 63.22 88 GLU A N 1
ATOM 665 C CA . GLU A 1 88 ? -0.886 16.479 -10.286 1.00 63.22 88 GLU A CA 1
ATOM 666 C C . GLU A 1 88 ? -1.469 16.202 -11.679 1.00 63.22 88 GLU A C 1
ATOM 668 O O . GLU A 1 88 ? -2.670 16.355 -11.885 1.00 63.22 88 GLU A O 1
ATOM 673 N N . SER A 1 89 ? -0.644 15.744 -12.622 1.00 64.38 89 SER A N 1
ATOM 674 C CA . SER A 1 89 ? -1.072 15.320 -13.959 1.00 64.38 89 SER A CA 1
ATOM 675 C C . SER A 1 89 ? -1.748 13.942 -13.987 1.00 64.38 89 SER A C 1
ATOM 677 O O . SER A 1 89 ? -2.272 13.539 -15.025 1.00 64.38 89 SER A O 1
ATOM 679 N N . HIS A 1 90 ? -1.761 13.206 -12.871 1.00 76.38 90 HIS A N 1
ATOM 680 C CA . HIS A 1 90 ? -2.266 11.840 -12.822 1.00 76.38 90 HIS A CA 1
ATOM 681 C C . HIS A 1 90 ? -3.687 11.787 -12.255 1.00 76.38 90 HIS A C 1
ATOM 683 O O . HIS A 1 90 ? -3.907 11.678 -11.047 1.00 76.38 90 HIS A O 1
ATOM 689 N N . THR A 1 91 ? -4.672 11.829 -13.152 1.00 77.56 91 THR A N 1
ATOM 690 C CA . THR A 1 91 ? -6.089 11.766 -12.784 1.00 77.56 91 THR A CA 1
ATOM 691 C C . THR A 1 91 ? -6.423 10.479 -12.015 1.00 77.56 91 THR A C 1
ATOM 693 O O . THR A 1 91 ? -5.946 9.379 -12.326 1.00 77.56 91 THR A O 1
ATOM 696 N N . GLY A 1 92 ? -7.252 10.621 -10.976 1.00 84.44 92 GLY A N 1
ATOM 697 C CA . GLY A 1 92 ? -7.711 9.507 -10.142 1.00 84.44 92 GLY A CA 1
ATOM 698 C C . GLY A 1 92 ? -6.712 9.007 -9.092 1.00 84.44 92 GLY A C 1
ATOM 699 O O . GLY A 1 92 ? -6.957 7.957 -8.508 1.00 84.44 92 GLY A O 1
ATOM 700 N N . ILE A 1 93 ? -5.605 9.721 -8.844 1.00 91.19 93 ILE A N 1
ATOM 701 C CA . ILE A 1 93 ? -4.691 9.436 -7.7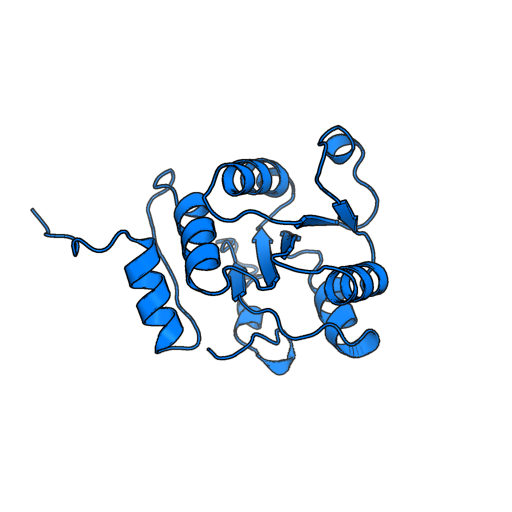27 1.00 91.19 93 ILE A CA 1
ATOM 702 C C . ILE A 1 93 ? -4.799 10.557 -6.695 1.00 91.19 93 ILE A C 1
ATOM 704 O O . ILE A 1 93 ? -4.483 11.713 -6.982 1.00 91.19 93 ILE A O 1
ATOM 708 N N . ARG A 1 94 ? -5.215 10.225 -5.472 1.00 92.56 94 ARG A N 1
ATOM 709 C CA . ARG A 1 94 ? -5.247 11.184 -4.366 1.00 92.56 94 ARG A CA 1
ATOM 710 C C . ARG A 1 94 ? -3.844 11.406 -3.813 1.00 92.56 94 ARG A C 1
ATOM 712 O O . ARG A 1 94 ? -3.125 10.456 -3.524 1.00 92.56 94 ARG A O 1
ATOM 719 N N . GLN A 1 95 ? -3.462 12.659 -3.599 1.00 92.75 95 GLN A N 1
ATOM 720 C CA . GLN A 1 95 ? -2.234 12.988 -2.878 1.00 92.75 95 GLN A CA 1
ATOM 721 C C . GLN A 1 95 ? -2.541 13.275 -1.412 1.00 92.75 95 GLN A C 1
ATOM 723 O O . GLN A 1 95 ? -3.453 14.040 -1.107 1.00 92.75 95 GLN A O 1
ATOM 728 N N . ILE A 1 96 ? -1.749 12.685 -0.525 1.00 94.25 96 ILE A N 1
ATOM 729 C CA . ILE A 1 96 ? -1.802 12.882 0.920 1.00 94.25 96 ILE A CA 1
ATOM 730 C C . ILE A 1 96 ? -0.429 13.340 1.389 1.00 94.25 96 ILE A C 1
ATOM 732 O O . ILE A 1 96 ? 0.594 12.861 0.897 1.00 94.25 96 ILE A O 1
ATOM 736 N N . SER A 1 97 ? -0.400 14.243 2.364 1.00 93.38 97 SER A N 1
ATOM 737 C CA . SER A 1 97 ? 0.849 14.805 2.875 1.00 93.38 97 SER A CA 1
ATOM 738 C C . SER A 1 97 ? 1.042 14.698 4.382 1.00 93.38 97 SER A C 1
ATOM 740 O O . SER A 1 97 ? 2.155 14.910 4.870 1.00 93.38 97 SER A O 1
ATOM 742 N N . THR A 1 98 ? -0.007 14.339 5.124 1.00 94.88 98 THR A N 1
ATOM 743 C CA . THR A 1 98 ? 0.039 14.262 6.587 1.00 94.88 98 THR A CA 1
ATOM 744 C C . THR A 1 98 ? -0.556 12.968 7.133 1.00 94.88 98 THR A C 1
ATOM 746 O O . THR A 1 98 ? -1.390 12.319 6.503 1.00 94.88 98 THR A O 1
ATOM 749 N N . ALA A 1 99 ? -0.148 12.618 8.353 1.00 96.56 99 ALA A N 1
ATOM 750 C CA . ALA A 1 99 ? -0.672 11.472 9.089 1.00 96.56 99 ALA A CA 1
ATOM 751 C C . ALA A 1 99 ? -2.191 11.578 9.336 1.00 96.56 99 ALA A C 1
ATOM 753 O O . ALA A 1 99 ? -2.916 10.593 9.219 1.00 96.56 99 ALA A O 1
ATOM 754 N N . ARG A 1 100 ? -2.681 12.791 9.624 1.00 96.88 100 ARG A N 1
ATOM 755 C CA . ARG A 1 100 ? -4.106 13.076 9.832 1.00 96.88 100 ARG A CA 1
ATOM 756 C C . ARG A 1 100 ? -4.922 12.906 8.555 1.00 96.88 100 ARG A C 1
ATOM 758 O O . ARG A 1 100 ? -5.976 12.286 8.595 1.00 96.88 100 ARG A O 1
ATOM 765 N N . GLU A 1 101 ? -4.443 13.447 7.434 1.00 96.62 101 GLU A N 1
ATOM 766 C CA . GLU A 1 101 ? -5.101 13.267 6.132 1.00 96.62 101 GLU A CA 1
ATOM 767 C C . GLU A 1 101 ? -5.151 11.788 5.731 1.00 96.62 101 GLU A C 1
ATOM 769 O O . GLU A 1 101 ? -6.154 11.347 5.181 1.00 96.62 101 GLU A O 1
ATOM 774 N N . LEU A 1 102 ? -4.100 11.018 6.037 1.00 97.31 102 LEU A N 1
ATOM 775 C CA . LEU A 1 102 ? -4.088 9.577 5.798 1.00 97.31 102 LEU A CA 1
ATOM 776 C C . LEU A 1 102 ? -5.167 8.862 6.616 1.00 97.31 102 LEU A C 1
ATOM 778 O O . LEU A 1 102 ? -5.940 8.093 6.054 1.00 97.31 102 LEU A O 1
ATOM 782 N N . ALA A 1 103 ? -5.223 9.113 7.925 1.00 97.69 103 ALA A N 1
ATOM 783 C CA . ALA A 1 103 ? -6.216 8.492 8.797 1.00 97.69 103 ALA A CA 1
ATOM 784 C C . ALA A 1 103 ? -7.650 8.851 8.378 1.00 97.69 103 ALA A C 1
ATOM 786 O O . ALA A 1 103 ? -8.502 7.968 8.306 1.00 97.69 103 ALA A O 1
ATOM 787 N N . ALA A 1 104 ? -7.891 10.120 8.028 1.00 97.25 104 ALA A N 1
ATOM 788 C CA . ALA A 1 104 ? -9.178 10.572 7.510 1.00 97.25 104 ALA A CA 1
ATOM 789 C C . ALA A 1 104 ? -9.539 9.874 6.192 1.00 97.25 104 ALA A C 1
ATOM 791 O O . ALA A 1 104 ? -10.638 9.349 6.072 1.00 97.25 104 ALA A O 1
ATOM 792 N N . LEU A 1 105 ? -8.600 9.777 5.238 1.00 96.75 105 LEU A N 1
ATOM 793 C CA . LEU A 1 105 ? -8.849 9.062 3.985 1.00 96.75 105 LEU A CA 1
ATOM 794 C C . LEU A 1 105 ? -9.276 7.617 4.239 1.00 96.75 105 LEU A C 1
ATOM 796 O O . LEU A 1 105 ? -10.249 7.158 3.648 1.00 96.75 105 LEU A O 1
ATOM 800 N N . VAL A 1 106 ? -8.544 6.895 5.089 1.00 96.62 106 VAL A N 1
ATOM 801 C CA . VAL A 1 106 ? -8.862 5.493 5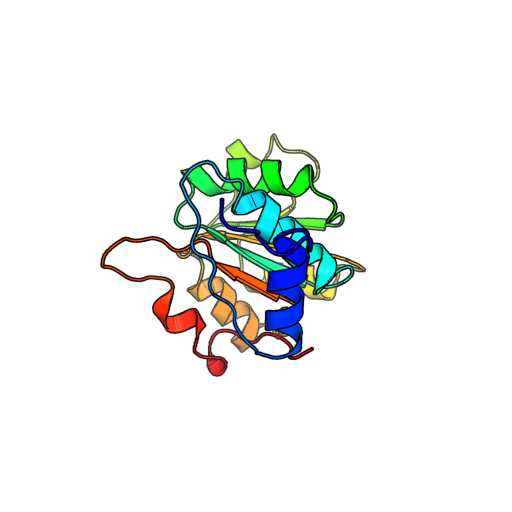.383 1.00 96.62 106 VAL A CA 1
ATOM 802 C C . VAL A 1 106 ? -10.238 5.359 6.035 1.00 96.62 106 VAL A C 1
ATOM 804 O O . VAL A 1 106 ? -10.973 4.442 5.688 1.00 96.62 106 VAL A O 1
ATOM 807 N N . ALA A 1 107 ? -10.607 6.272 6.935 1.00 95.75 107 ALA A N 1
ATOM 808 C CA . ALA A 1 107 ? -11.917 6.261 7.583 1.00 95.75 107 ALA A CA 1
ATOM 809 C C . ALA A 1 107 ? -13.073 6.604 6.623 1.00 95.75 107 ALA A C 1
ATOM 811 O O . ALA A 1 107 ? -14.156 6.031 6.739 1.00 95.75 107 ALA A O 1
ATOM 812 N N . ASP A 1 108 ? -12.846 7.521 5.679 1.00 95.31 108 ASP A N 1
ATOM 813 C CA . ASP A 1 108 ? -13.876 8.015 4.759 1.00 95.31 108 ASP A CA 1
ATOM 814 C C . ASP A 1 108 ? -14.067 7.114 3.527 1.00 95.31 108 ASP A C 1
ATOM 816 O O . ASP A 1 108 ? -15.130 7.130 2.895 1.00 95.31 108 ASP A O 1
ATOM 820 N N . THR A 1 109 ? -13.048 6.328 3.162 1.00 95.00 109 THR A N 1
ATOM 821 C CA . THR A 1 109 ? -13.090 5.480 1.965 1.00 95.00 109 THR A CA 1
ATOM 822 C C . THR A 1 109 ? -14.013 4.285 2.179 1.00 95.00 109 THR A C 1
ATOM 824 O O . THR A 1 109 ? -13.851 3.503 3.114 1.00 95.00 109 THR A O 1
ATOM 827 N N . ARG A 1 110 ? -14.971 4.103 1.264 1.00 91.81 110 ARG A N 1
ATOM 828 C CA . ARG A 1 110 ? -15.818 2.907 1.201 1.00 91.81 110 ARG A CA 1
ATOM 829 C C . ARG A 1 110 ? -15.333 2.004 0.072 1.00 91.81 110 ARG A C 1
ATOM 831 O O . ARG A 1 110 ? -15.380 2.405 -1.089 1.00 91.81 110 ARG A O 1
ATOM 838 N N . GLY A 1 111 ? -14.917 0.789 0.416 1.00 92.75 111 GLY A N 1
ATOM 839 C CA . GLY A 1 111 ? -14.366 -0.184 -0.528 1.00 92.75 111 GLY A CA 1
ATOM 840 C C . GLY A 1 111 ? -12.834 -0.146 -0.605 1.00 92.75 111 GLY A C 1
ATOM 841 O O . GLY A 1 111 ? -12.189 0.481 0.241 1.00 92.75 111 GLY A O 1
ATOM 842 N N . PRO A 1 112 ? -12.239 -0.822 -1.604 1.00 96.31 112 PRO A N 1
ATOM 843 C CA . PRO A 1 112 ? -10.803 -1.037 -1.630 1.00 96.31 112 PRO A CA 1
ATOM 844 C C . PRO A 1 112 ? -10.010 0.264 -1.773 1.00 96.31 112 PRO A C 1
ATOM 846 O O . PRO A 1 112 ? -10.261 1.085 -2.658 1.00 96.31 112 PRO A O 1
ATOM 849 N N . LEU A 1 113 ? -8.998 0.411 -0.917 1.00 97.56 113 LEU A N 1
ATOM 850 C CA . LEU A 1 113 ? -8.060 1.531 -0.911 1.00 97.56 113 LEU A CA 1
ATOM 851 C C . LEU A 1 113 ? -6.635 1.005 -1.057 1.00 97.56 113 LEU A C 1
ATOM 853 O O . LEU A 1 113 ? -6.231 0.079 -0.352 1.00 97.56 113 LEU A O 1
ATOM 857 N N . THR A 1 114 ? -5.845 1.604 -1.944 1.00 98.12 114 THR A N 1
ATOM 858 C CA . THR A 1 114 ? -4.407 1.316 -2.047 1.00 98.12 114 THR A CA 1
ATOM 859 C C . THR A 1 114 ? -3.602 2.582 -1.813 1.00 98.12 114 THR A C 1
ATOM 861 O O . THR A 1 114 ? -3.715 3.545 -2.572 1.00 98.12 114 THR A O 1
ATOM 864 N N . VAL A 1 115 ? -2.774 2.575 -0.769 1.00 97.81 115 VAL A N 1
ATOM 865 C CA . VAL A 1 115 ? -1.887 3.686 -0.419 1.00 97.81 115 VAL A CA 1
ATOM 866 C C . VAL A 1 115 ? -0.454 3.316 -0.771 1.00 97.81 115 VAL A C 1
ATOM 868 O O . VAL A 1 115 ? 0.119 2.384 -0.210 1.00 97.81 115 VAL A O 1
ATOM 871 N N . PHE A 1 116 ? 0.142 4.075 -1.684 1.00 97.44 116 PHE A N 1
ATOM 872 C CA . PHE A 1 116 ? 1.541 3.946 -2.071 1.00 97.44 116 PHE A CA 1
ATOM 873 C C . PHE A 1 116 ? 2.380 4.999 -1.365 1.00 97.44 116 PHE A C 1
ATOM 875 O O . PHE A 1 116 ? 1.988 6.160 -1.238 1.00 97.44 116 PHE A O 1
ATOM 882 N N . THR A 1 117 ? 3.565 4.610 -0.916 1.00 96.44 117 THR A N 1
ATOM 883 C CA . THR A 1 117 ? 4.489 5.534 -0.264 1.00 96.44 117 THR A CA 1
ATOM 884 C C . THR A 1 117 ? 5.899 4.979 -0.253 1.00 96.44 117 THR A C 1
ATOM 886 O O . THR A 1 117 ? 6.118 3.785 -0.432 1.00 96.44 117 THR A O 1
ATOM 889 N N . THR A 1 118 ? 6.875 5.841 0.001 1.00 94.00 118 THR A N 1
ATOM 890 C CA . THR A 1 118 ? 8.259 5.427 0.210 1.00 94.00 118 THR A CA 1
ATOM 891 C C . THR A 1 118 ? 8.571 5.185 1.684 1.00 94.00 118 THR A C 1
ATOM 893 O O . THR A 1 118 ? 7.887 5.702 2.579 1.00 94.00 118 THR A O 1
ATOM 896 N N . TYR A 1 119 ? 9.644 4.433 1.958 1.00 92.50 119 TYR A N 1
ATOM 897 C CA . TYR A 1 119 ? 10.129 4.181 3.325 1.00 92.50 119 TYR A CA 1
ATOM 898 C C . TYR A 1 119 ? 10.437 5.464 4.112 1.00 92.50 119 TYR A C 1
ATOM 900 O O . TYR A 1 119 ? 10.360 5.471 5.340 1.00 92.50 119 TYR A O 1
ATOM 908 N N . ARG A 1 120 ? 10.730 6.583 3.438 1.00 91.50 120 ARG A N 1
ATOM 909 C CA . ARG A 1 120 ? 10.992 7.868 4.109 1.00 91.50 120 ARG A CA 1
ATOM 910 C C . ARG A 1 120 ? 9.779 8.410 4.878 1.00 91.50 120 ARG A C 1
ATOM 912 O O . ARG A 1 120 ? 9.952 9.209 5.793 1.00 91.50 120 ARG A O 1
ATOM 919 N N . ASN A 1 121 ? 8.565 7.979 4.527 1.00 93.69 121 ASN A N 1
ATOM 920 C CA . ASN A 1 121 ? 7.323 8.439 5.157 1.00 93.69 121 ASN A CA 1
ATOM 921 C C . ASN A 1 121 ? 6.861 7.531 6.308 1.00 93.69 121 ASN A C 1
ATOM 923 O O . ASN A 1 121 ? 5.781 7.745 6.857 1.00 93.69 121 ASN A O 1
ATOM 927 N N . LYS A 1 122 ? 7.675 6.550 6.721 1.00 94.06 122 LYS A N 1
ATOM 928 C CA . LYS A 1 122 ? 7.382 5.693 7.878 1.00 94.06 122 LYS A CA 1
ATOM 929 C C . LYS A 1 122 ? 6.982 6.450 9.148 1.00 94.06 122 LYS A C 1
ATOM 931 O O . LYS A 1 122 ? 5.986 6.049 9.747 1.00 94.06 122 LYS A O 1
ATOM 936 N N . PRO A 1 123 ? 7.643 7.562 9.528 1.00 94.31 123 PRO A N 1
ATOM 937 C CA . PRO A 1 123 ? 7.212 8.335 10.689 1.00 94.31 123 PRO A CA 1
ATOM 938 C C . PRO A 1 123 ? 5.771 8.851 10.575 1.00 94.31 123 PRO A C 1
ATOM 940 O O . PRO A 1 123 ? 5.046 8.844 11.563 1.00 94.31 123 PRO A O 1
ATOM 943 N N . ALA A 1 124 ? 5.328 9.249 9.376 1.00 95.44 124 ALA A N 1
ATOM 944 C CA . ALA A 1 124 ? 3.960 9.717 9.154 1.00 95.44 124 ALA A CA 1
ATOM 945 C C . ALA A 1 124 ? 2.937 8.571 9.232 1.00 95.44 124 ALA A C 1
ATOM 947 O O . ALA A 1 124 ? 1.868 8.755 9.805 1.00 95.44 124 ALA A O 1
ATOM 948 N N . LEU A 1 125 ? 3.273 7.384 8.714 1.00 96.19 125 LEU A N 1
ATOM 949 C CA . LEU A 1 125 ? 2.434 6.181 8.837 1.00 96.19 125 LEU A CA 1
ATOM 950 C C . LEU A 1 125 ? 2.268 5.765 10.306 1.00 96.19 125 LEU A C 1
ATOM 952 O O . LEU A 1 125 ? 1.157 5.541 10.777 1.00 96.19 125 LEU A O 1
ATOM 956 N N . GLN A 1 126 ? 3.372 5.728 11.053 1.00 95.81 126 GLN A N 1
ATOM 957 C CA . GLN A 1 126 ? 3.365 5.383 12.476 1.00 95.81 126 GLN A CA 1
ATOM 958 C C . GLN A 1 126 ? 2.597 6.418 13.309 1.00 95.81 126 GLN A C 1
ATOM 960 O O . GLN A 1 126 ? 1.829 6.043 14.194 1.00 95.81 126 GLN A O 1
ATOM 965 N N . ALA A 1 127 ? 2.762 7.711 13.009 1.00 96.00 127 ALA A N 1
ATOM 966 C CA . ALA A 1 127 ? 1.972 8.771 13.628 1.00 96.00 127 ALA A CA 1
ATOM 967 C C . ALA A 1 127 ? 0.477 8.622 13.303 1.00 96.00 127 ALA A C 1
ATOM 969 O O . ALA A 1 127 ? -0.351 8.798 14.187 1.00 96.00 127 ALA A O 1
ATOM 970 N N . ALA A 1 128 ? 0.108 8.219 12.082 1.00 97.12 128 ALA A N 1
ATOM 971 C CA . ALA A 1 128 ? -1.296 8.014 11.725 1.00 97.12 128 ALA A CA 1
ATOM 972 C C . ALA A 1 128 ? -1.956 6.933 12.596 1.00 97.12 128 ALA A C 1
ATOM 974 O O . ALA A 1 128 ? -3.067 7.139 13.085 1.00 97.12 128 ALA A O 1
ATOM 975 N N . HIS A 1 129 ? -1.256 5.825 12.860 1.00 96.00 129 HIS A N 1
ATOM 976 C CA . HIS A 1 129 ? -1.735 4.790 13.783 1.00 96.00 129 HIS A CA 1
ATOM 977 C C . HIS A 1 129 ? -1.806 5.295 15.229 1.00 96.00 129 HIS A C 1
ATOM 979 O O . HIS A 1 129 ? -2.843 5.172 15.876 1.00 96.00 129 HIS A O 1
ATOM 985 N N . ARG A 1 130 ? -0.717 5.884 15.737 1.00 95.50 130 ARG A N 1
ATOM 986 C CA . ARG A 1 130 ? -0.588 6.247 17.158 1.00 95.50 130 ARG A CA 1
ATOM 987 C C . ARG A 1 130 ? -1.430 7.456 17.567 1.00 95.50 130 ARG A C 1
ATOM 989 O O . ARG A 1 130 ? -1.919 7.499 18.689 1.00 95.50 130 ARG A O 1
ATOM 996 N N . GLU A 1 131 ? -1.548 8.450 16.693 1.00 97.25 131 GLU A N 1
ATOM 997 C CA . GLU A 1 131 ? -2.060 9.787 17.035 1.00 97.25 131 GLU A CA 1
ATOM 998 C C . GLU A 1 131 ? -3.405 10.095 16.370 1.00 97.25 131 GLU A C 1
ATOM 1000 O O . GLU A 1 131 ? -4.122 10.989 16.818 1.00 97.25 131 GLU A O 1
ATOM 1005 N N . HIS A 1 132 ? -3.765 9.369 15.307 1.00 97.06 132 HIS A N 1
ATOM 1006 C CA . HIS A 1 132 ? -4.969 9.652 14.519 1.00 97.06 132 HIS A CA 1
ATOM 1007 C C . HIS A 1 132 ? -5.893 8.443 14.333 1.00 97.06 132 HIS A C 1
ATOM 1009 O O . HIS A 1 132 ? -6.866 8.538 13.591 1.00 97.06 132 HIS A O 1
ATOM 1015 N N . GLY A 1 133 ? -5.624 7.326 15.017 1.00 94.88 133 GLY A N 1
ATOM 1016 C CA . GLY A 1 133 ? -6.524 6.171 15.042 1.00 94.88 133 GLY A CA 1
ATOM 1017 C C . GLY A 1 133 ? -6.632 5.424 13.712 1.00 94.88 133 GLY A C 1
ATOM 1018 O O . GLY A 1 133 ? -7.637 4.749 13.480 1.00 94.88 133 GLY A O 1
ATOM 1019 N N . LEU A 1 134 ? -5.621 5.534 12.839 1.00 96.38 134 LEU A N 1
ATOM 1020 C CA . LEU A 1 134 ? -5.556 4.740 11.615 1.00 96.38 134 LEU A CA 1
ATOM 1021 C C . LEU A 1 134 ? -5.646 3.248 11.970 1.00 96.38 134 LEU A C 1
ATOM 1023 O O . LEU A 1 134 ? -4.813 2.723 12.715 1.00 96.38 134 LEU A O 1
ATOM 1027 N N . GLN A 1 135 ? -6.660 2.585 11.417 1.00 92.50 135 GLN A N 1
ATOM 1028 C CA . GLN A 1 135 ? -6.911 1.156 11.592 1.00 92.50 135 GLN A CA 1
ATOM 1029 C C . GLN A 1 135 ? -5.735 0.323 11.054 1.00 92.50 135 GLN A C 1
ATOM 1031 O O . GLN A 1 135 ? -4.940 0.798 10.241 1.00 92.50 135 GLN A O 1
ATOM 1036 N N . ALA A 1 136 ? -5.623 -0.928 11.501 1.00 93.81 136 ALA A N 1
ATOM 1037 C CA . ALA A 1 136 ? -4.655 -1.863 10.937 1.00 93.81 136 ALA A CA 1
ATOM 1038 C C . ALA A 1 136 ? -4.923 -2.095 9.441 1.00 93.81 136 ALA A C 1
ATOM 1040 O O . ALA A 1 136 ? -6.077 -2.201 9.030 1.00 93.81 136 ALA A O 1
ATOM 1041 N N . TRP A 1 137 ? -3.854 -2.198 8.651 1.00 95.81 137 TRP A N 1
ATOM 1042 C CA . TRP A 1 137 ? -3.951 -2.478 7.217 1.00 95.81 137 TRP A CA 1
ATOM 1043 C C . TRP A 1 137 ? -4.427 -3.909 6.979 1.00 95.81 137 TRP A C 1
ATOM 1045 O O . TRP A 1 137 ? -3.976 -4.820 7.670 1.00 95.81 137 TRP A O 1
ATOM 1055 N N . ASP A 1 138 ? -5.276 -4.138 5.980 1.00 95.19 138 ASP A N 1
ATOM 1056 C CA . ASP A 1 138 ? -5.684 -5.504 5.627 1.00 95.19 138 ASP A CA 1
ATOM 1057 C C . ASP A 1 138 ? -4.539 -6.263 4.928 1.00 95.19 138 ASP A C 1
ATOM 1059 O O . ASP A 1 138 ? -4.405 -7.473 5.087 1.00 95.19 138 ASP A O 1
ATOM 1063 N N . ILE A 1 139 ? -3.652 -5.553 4.217 1.00 95.06 139 ILE A N 1
ATOM 1064 C CA . ILE A 1 139 ? -2.364 -6.088 3.753 1.00 95.06 139 ILE A CA 1
ATOM 1065 C C . ILE A 1 139 ? -1.281 -5.001 3.680 1.00 95.06 139 ILE A C 1
ATOM 1067 O O . ILE A 1 139 ? -1.517 -3.882 3.219 1.00 95.06 139 ILE A O 1
ATOM 1071 N N . LEU A 1 140 ? -0.057 -5.346 4.094 1.00 95.50 140 LEU A N 1
ATOM 1072 C CA . LEU A 1 140 ? 1.139 -4.518 3.921 1.00 95.50 140 LEU A CA 1
ATOM 1073 C C . LEU A 1 140 ? 2.117 -5.215 2.976 1.00 95.50 140 LEU A C 1
ATOM 1075 O O . LEU A 1 140 ? 2.553 -6.338 3.217 1.00 95.50 140 LEU A O 1
ATOM 1079 N N . ILE A 1 141 ? 2.499 -4.517 1.912 1.00 94.75 141 ILE A N 1
ATOM 1080 C CA . ILE A 1 141 ? 3.458 -4.972 0.910 1.00 94.75 141 ILE A CA 1
ATOM 1081 C C . ILE A 1 141 ? 4.670 -4.056 0.932 1.00 94.75 141 ILE A C 1
ATOM 1083 O O . ILE A 1 141 ? 4.556 -2.833 0.934 1.00 94.75 141 ILE A O 1
ATOM 1087 N N . ALA A 1 142 ? 5.853 -4.659 0.922 1.00 93.00 142 ALA A N 1
ATOM 1088 C CA . ALA A 1 142 ? 7.112 -3.947 1.022 1.00 93.00 142 ALA A CA 1
ATOM 1089 C C . ALA A 1 142 ? 8.070 -4.393 -0.081 1.00 93.00 142 ALA A C 1
ATOM 1091 O O . ALA A 1 142 ? 8.576 -5.517 -0.069 1.00 93.00 142 ALA A O 1
ATOM 1092 N N . HIS A 1 143 ? 8.336 -3.499 -1.031 1.00 90.19 143 HIS A N 1
ATOM 1093 C CA . HIS A 1 143 ? 9.385 -3.692 -2.021 1.00 90.19 143 HIS A CA 1
ATOM 1094 C C . HIS A 1 143 ? 10.737 -3.486 -1.340 1.00 90.19 143 HIS A C 1
ATOM 1096 O O . HIS A 1 143 ? 11.120 -2.361 -1.032 1.00 90.19 143 HIS A O 1
ATOM 1102 N N . LEU A 1 144 ? 11.442 -4.588 -1.076 1.00 80.25 144 LEU A N 1
ATOM 1103 C CA . LEU A 1 144 ? 12.688 -4.554 -0.316 1.00 80.25 144 LEU A CA 1
ATOM 1104 C C . LEU A 1 144 ? 13.761 -3.752 -1.060 1.00 80.25 144 LEU A C 1
ATOM 1106 O O . LEU A 1 144 ? 14.199 -4.139 -2.143 1.00 80.25 144 LEU A O 1
ATOM 1110 N N . ASP A 1 145 ? 14.206 -2.673 -0.424 1.00 70.50 145 ASP A N 1
ATOM 1111 C CA . ASP A 1 145 ? 15.498 -2.062 -0.706 1.00 70.50 145 ASP A CA 1
ATOM 1112 C C . ASP A 1 145 ? 16.602 -3.008 -0.207 1.00 70.50 145 ASP A C 1
ATOM 1114 O O . ASP A 1 145 ? 16.606 -3.414 0.962 1.00 70.50 145 ASP A O 1
ATOM 1118 N N . LEU A 1 146 ? 17.506 -3.391 -1.107 1.00 68.44 146 LEU A N 1
ATOM 1119 C CA . LEU A 1 146 ? 18.655 -4.240 -0.792 1.00 68.44 146 LEU A CA 1
ATOM 1120 C C . LEU A 1 146 ? 19.852 -3.433 -0.264 1.00 68.44 146 LEU A C 1
ATOM 1122 O O . LEU A 1 146 ? 20.923 -4.005 -0.091 1.00 68.44 146 LEU A O 1
ATOM 1126 N N . SER A 1 147 ? 19.687 -2.132 -0.005 1.00 69.50 147 SER A N 1
ATOM 1127 C CA . SER A 1 147 ? 20.707 -1.317 0.652 1.00 69.50 147 SER A CA 1
ATOM 1128 C C . SER A 1 147 ? 21.010 -1.789 2.080 1.00 69.50 147 SER A C 1
ATOM 1130 O O . SER A 1 147 ? 20.149 -2.314 2.794 1.00 69.50 147 SER A O 1
ATOM 1132 N N . ASP A 1 148 ? 22.231 -1.506 2.540 1.00 60.94 148 ASP A N 1
ATOM 1133 C CA . ASP A 1 148 ? 22.716 -1.884 3.878 1.00 60.94 148 ASP A CA 1
ATOM 1134 C C . ASP A 1 148 ? 21.935 -1.231 5.029 1.00 60.94 148 ASP A C 1
ATOM 1136 O O . ASP A 1 148 ? 22.031 -1.653 6.180 1.00 60.94 148 ASP A O 1
ATOM 1140 N N . LYS A 1 149 ? 21.128 -0.203 4.740 1.00 72.12 149 LYS A N 1
ATOM 1141 C CA . LYS A 1 149 ? 20.294 0.472 5.744 1.00 72.12 149 LYS A CA 1
ATOM 1142 C C . LYS A 1 149 ? 19.106 -0.379 6.188 1.00 72.12 149 LYS A C 1
ATOM 1144 O O . LYS A 1 149 ? 18.493 -0.047 7.200 1.00 72.12 149 LYS A O 1
ATOM 1149 N N . ALA A 1 150 ? 18.766 -1.426 5.427 1.00 79.38 150 ALA A N 1
ATOM 1150 C CA . ALA A 1 150 ? 17.665 -2.349 5.692 1.00 79.38 150 ALA A CA 1
ATOM 1151 C C . ALA A 1 150 ? 16.390 -1.637 6.194 1.00 79.38 150 ALA A C 1
ATOM 1153 O O . ALA A 1 150 ? 15.853 -1.985 7.252 1.00 79.38 150 ALA A O 1
ATOM 1154 N N . PRO A 1 151 ? 15.865 -0.641 5.450 1.00 80.38 151 PRO A N 1
ATOM 1155 C CA . PRO A 1 151 ? 14.750 0.186 5.910 1.00 80.38 151 PRO A CA 1
ATOM 1156 C C . PRO A 1 151 ? 13.463 -0.614 6.131 1.00 80.38 151 PRO A C 1
ATOM 1158 O O . PRO A 1 151 ? 12.504 -0.075 6.660 1.00 80.38 151 PRO A O 1
ATOM 1161 N N . TRP A 1 152 ? 13.412 -1.883 5.731 1.00 81.50 152 TRP A N 1
ATOM 1162 C CA . TRP A 1 152 ? 12.313 -2.824 5.919 1.00 81.50 152 TRP A CA 1
ATOM 1163 C C . TRP A 1 152 ? 12.378 -3.620 7.235 1.00 81.50 152 TRP A C 1
ATOM 1165 O O . TRP A 1 152 ? 11.408 -4.299 7.560 1.00 81.50 152 TRP A O 1
ATOM 1175 N N . ALA A 1 153 ? 13.480 -3.570 7.990 1.00 84.88 153 ALA A N 1
ATOM 1176 C CA . ALA A 1 153 ? 13.722 -4.474 9.121 1.00 84.88 153 ALA A CA 1
ATOM 1177 C C . ALA A 1 153 ? 12.680 -4.365 10.250 1.00 84.88 153 ALA A C 1
ATOM 1179 O O . ALA A 1 153 ? 12.330 -5.360 10.882 1.00 84.88 153 ALA A O 1
ATOM 1180 N N . ASP A 1 154 ? 12.155 -3.167 10.500 1.00 87.00 154 ASP A N 1
ATOM 1181 C CA . ASP A 1 154 ? 11.148 -2.916 11.532 1.00 87.00 154 ASP A CA 1
ATOM 1182 C C . ASP A 1 154 ? 9.723 -3.299 11.108 1.00 87.00 154 ASP A C 1
ATOM 1184 O O . ASP A 1 154 ? 8.855 -3.339 11.973 1.00 87.00 154 ASP A O 1
ATOM 1188 N N . LEU A 1 155 ? 9.474 -3.629 9.832 1.00 86.38 155 LEU A N 1
ATOM 1189 C CA . LEU A 1 155 ? 8.144 -4.038 9.349 1.00 86.38 155 LEU A CA 1
ATOM 1190 C C . LEU A 1 155 ? 7.633 -5.318 10.014 1.00 86.38 155 LEU A C 1
ATOM 1192 O O . LEU A 1 155 ? 6.431 -5.539 10.079 1.00 86.38 155 LEU A O 1
ATOM 1196 N N . TYR A 1 156 ? 8.538 -6.130 10.558 1.00 83.44 156 TYR A N 1
ATOM 1197 C CA . TYR A 1 156 ? 8.200 -7.326 11.326 1.00 83.44 156 TYR A CA 1
ATOM 1198 C C . TYR A 1 156 ? 7.742 -7.032 12.759 1.00 83.44 156 TYR A C 1
ATOM 1200 O O . TYR A 1 156 ? 7.468 -7.970 13.499 1.00 83.44 156 TYR A O 1
ATOM 1208 N N . LYS A 1 157 ? 7.696 -5.762 13.187 1.00 87.56 157 LYS A N 1
ATOM 1209 C CA . LYS A 1 157 ? 7.282 -5.358 14.537 1.00 87.56 157 LYS A CA 1
ATOM 1210 C C . LYS A 1 157 ? 5.808 -4.924 14.516 1.00 87.56 157 LYS A C 1
ATOM 1212 O O . LYS A 1 157 ? 5.544 -3.779 14.140 1.00 87.56 157 LYS A O 1
ATOM 1217 N N . PRO A 1 158 ? 4.854 -5.752 14.989 1.00 82.62 158 PRO A N 1
ATOM 1218 C CA . PRO A 1 158 ? 3.423 -5.439 14.894 1.00 82.62 158 PRO A CA 1
ATOM 1219 C C . PRO A 1 158 ? 3.033 -4.146 15.620 1.00 82.62 158 PRO A C 1
ATOM 1221 O O . PRO A 1 158 ? 2.150 -3.424 15.175 1.00 82.62 158 PRO A O 1
ATOM 1224 N N . ALA A 1 159 ? 3.746 -3.801 16.699 1.00 84.56 159 ALA A N 1
ATOM 1225 C CA . ALA A 1 159 ? 3.530 -2.562 17.447 1.00 84.56 159 ALA A CA 1
ATOM 1226 C C . ALA A 1 159 ? 3.784 -1.284 16.623 1.00 84.56 159 ALA A C 1
ATOM 1228 O O . ALA A 1 159 ? 3.233 -0.233 16.937 1.00 84.56 159 ALA A O 1
ATOM 1229 N N . LEU A 1 160 ? 4.632 -1.357 15.591 1.00 85.44 160 LEU A N 1
ATOM 1230 C CA . LEU A 1 160 ? 4.901 -0.240 14.679 1.00 85.44 160 LEU A CA 1
ATOM 1231 C C . LEU A 1 160 ? 4.074 -0.328 13.395 1.00 85.44 160 LEU A C 1
ATOM 1233 O O . LEU A 1 160 ? 3.833 0.698 12.761 1.00 85.44 160 LEU A O 1
ATOM 1237 N N . TRP A 1 161 ? 3.671 -1.543 13.021 1.00 88.62 161 TRP A N 1
ATOM 1238 C CA . TRP A 1 161 ? 3.023 -1.854 11.752 1.00 88.62 161 TRP A CA 1
ATOM 1239 C C . TRP A 1 161 ? 1.821 -2.774 11.979 1.00 88.62 161 TRP A C 1
ATOM 1241 O O . TRP A 1 161 ? 1.919 -3.979 11.739 1.00 88.62 161 TRP A O 1
ATOM 1251 N N . PRO A 1 162 ? 0.689 -2.228 12.457 1.00 84.19 162 PRO A N 1
ATOM 1252 C CA . PRO A 1 162 ? -0.521 -3.011 12.637 1.00 84.19 162 PRO A CA 1
ATOM 1253 C C . PRO A 1 162 ? -1.053 -3.474 11.276 1.00 84.19 162 PRO A C 1
ATOM 1255 O O . PRO A 1 162 ? -1.383 -2.654 10.414 1.00 84.19 162 PRO A O 1
ATOM 1258 N N . ALA A 1 163 ? -1.158 -4.787 11.100 1.00 80.50 163 ALA A N 1
ATOM 1259 C CA . ALA A 1 163 ? -1.828 -5.422 9.972 1.00 80.50 163 ALA A CA 1
ATOM 1260 C C . ALA A 1 163 ? -2.835 -6.445 10.506 1.00 80.50 163 ALA A C 1
ATOM 1262 O O . ALA A 1 163 ? -2.598 -7.056 11.552 1.00 80.50 163 ALA A O 1
ATOM 1263 N N . ARG A 1 164 ? -3.979 -6.592 9.837 1.00 80.00 164 ARG A N 1
ATOM 1264 C CA . ARG A 1 164 ? -5.009 -7.543 10.253 1.00 80.00 164 ARG A CA 1
ATOM 1265 C C . ARG A 1 164 ? -4.540 -8.970 10.013 1.00 80.00 164 ARG A C 1
ATOM 1267 O O . ARG A 1 164 ? -3.826 -9.264 9.059 1.00 80.00 164 ARG A O 1
ATOM 1274 N N . HIS A 1 165 ? -4.983 -9.845 10.901 1.00 66.25 165 HIS A N 1
ATOM 1275 C CA . HIS A 1 165 ? -4.871 -11.281 10.730 1.00 66.25 165 HIS A CA 1
ATOM 1276 C C . HIS A 1 165 ? -6.146 -11.740 10.016 1.00 66.25 165 HIS A C 1
ATOM 1278 O O . HIS A 1 165 ? -7.241 -11.408 10.479 1.00 66.25 165 HIS A O 1
ATOM 1284 N N . LEU A 1 166 ? -5.983 -12.402 8.867 1.00 57.56 166 LEU A N 1
ATOM 1285 C CA . LEU A 1 166 ? -7.073 -13.077 8.161 1.00 57.56 166 LEU A CA 1
ATOM 1286 C C . LEU A 1 166 ? -7.502 -14.349 8.895 1.00 57.56 166 LEU A C 1
ATOM 1288 O O . LEU A 1 166 ? -6.623 -14.969 9.539 1.00 57.56 166 LEU A O 1
#

Foldseek 3Di:
DDDDDPPDLLVVLLVCVLVDVDDDDDDDPPPCPLLSVLSNCCSQPVFFEEEEADADDVVQVVSQVSSCPHPRDFQAEEEDQDDDPVCVPPPRYHYDHALQSVQVCRVPGGTYYYYYYYLVCLVRVQCNVPPVVRDAGSYYHYDFDPDPVRSCPCCPPCNSHPHDRD

Sequence (166 aa):
MLDLPEDPPAAAVADVLRTHHTARVRAAWGSGKTILAADTAHQIAPDGTALVLIPDEDHLVPTVHAWRRCARTGETAILTRGRQRHLESHTGIRQISTARELAALVADTRGPLTVFTTYRNKPALQAAHREHGLQAWDILIAHLDLSDKAPWADLYKPALWPARHL

Secondary structure (DSSP, 8-state):
-----SS-HHHHHHHHHHHSS-------TTS-HHHHHHHHHHHH-TTSEEEEEESSSTTHHHHHHHHTTSS--SEEEEE-SS--GGGTTSTTEEEE-SHHHHHHHHHH--S-EEEEEEGGGHHHHHHHHHHH-PPPBSEEEE----STT-TTGGGG-TTTS-B---